Protein AF-A0A7V8A7F9-F1 (afdb_monomer)

Solvent-accessible surface area (backbone atoms only — not comparable to full-atom values): 6893 Å² total; per-residue (Å²): 137,88,83,83,81,84,87,84,77,81,84,77,82,88,82,77,76,93,73,85,68,74,82,53,67,67,46,74,44,83,50,98,86,20,49,34,42,33,38,51,47,70,53,99,83,66,23,41,22,38,33,19,34,31,32,28,65,53,69,55,65,19,58,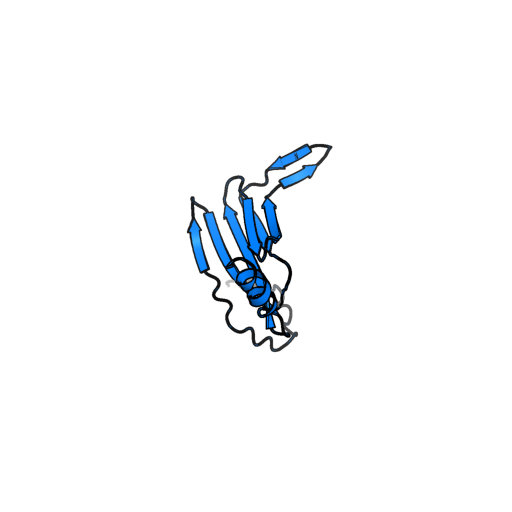13,77,51,95,91,42,73,28,74,23,54,33,59,49,82,55,94,96,40,81,42,78,38,51,64,45,69,13,68,10,57,39,70,76,39,54,69,67,64,58,52,61,62,60,65,73,74,75,122

Secondary structure (DSSP, 8-state):
---------------S----------EEEEETTEEEEEEEEE-TT--EEEEEEEEESS--EEEEEETTEEEEEESEEEETTEEEE--SEEEEEEPPPB-TTHHHHHHHTT--

Sequence (112 aa):
MKKFKIILGTMLLLSFGLVISSPAKAVEVNAGGGLWSYGLDYNLIWQQSQYSNYWHPNYHRSSALQDNTLVNSSGTYYYNGKYWKVHNSWSYAKTGYWYPWQWRSYHDYLTW

Radius of gyration: 20.56 Å; Cα contacts (8 Å, |Δi|>4): 187; chains: 1; bounding box: 76×49×38 Å

Nearest PDB structures (foldseek):
  8uzh-assembly1_B-2  TM=3.558E-01  e=7.161E+00  Saccharomyces cerevisiae S288C

pLDDT: mean 73.58, std 21.64, range [29.94, 94.75]

Structure (mmCIF, N/CA/C/O backbone):
data_AF-A0A7V8A7F9-F1
#
_entry.id   AF-A0A7V8A7F9-F1
#
loop_
_atom_site.group_PDB
_atom_site.id
_atom_site.type_symbol
_atom_site.label_atom_id
_atom_site.label_alt_id
_atom_site.label_comp_id
_atom_site.label_asym_id
_atom_site.label_entity_id
_atom_site.label_seq_id
_atom_site.pdbx_PDB_ins_code
_atom_site.Cartn_x
_atom_site.Cartn_y
_atom_site.Cartn_z
_atom_site.occupancy
_atom_site.B_iso_or_equiv
_atom_site.auth_seq_id
_atom_site.auth_comp_id
_atom_site.auth_asym_id
_atom_site.auth_atom_id
_atom_site.pdbx_PDB_model_num
ATOM 1 N N . MET A 1 1 ? 43.987 -32.979 0.444 1.00 39.88 1 MET A N 1
ATOM 2 C CA . MET A 1 1 ? 43.597 -32.187 1.636 1.00 39.88 1 MET A CA 1
ATOM 3 C C . MET A 1 1 ? 42.605 -31.110 1.201 1.00 39.88 1 MET A C 1
ATOM 5 O O . MET A 1 1 ? 42.990 -30.204 0.473 1.00 39.88 1 MET A O 1
ATOM 9 N N . LYS A 1 2 ? 41.316 -31.268 1.532 1.00 34.88 2 LYS A N 1
ATOM 10 C CA . LYS A 1 2 ? 40.221 -30.373 1.106 1.00 34.88 2 LYS A CA 1
ATOM 11 C C . LYS A 1 2 ? 40.168 -29.152 2.036 1.00 34.88 2 LYS A C 1
ATOM 13 O O . LYS A 1 2 ? 40.032 -29.327 3.241 1.00 34.88 2 LYS A O 1
ATOM 18 N N . LYS A 1 3 ? 40.294 -27.933 1.499 1.00 39.12 3 LYS A N 1
ATOM 19 C CA . LYS A 1 3 ? 40.182 -26.684 2.275 1.00 39.12 3 LYS A CA 1
ATOM 20 C C . LYS A 1 3 ? 38.729 -26.202 2.260 1.00 39.12 3 LYS A C 1
ATOM 22 O O . LYS A 1 3 ? 38.255 -25.706 1.243 1.00 39.12 3 LYS A O 1
ATOM 27 N N . PHE A 1 4 ? 38.044 -26.374 3.388 1.00 36.56 4 PHE A N 1
ATOM 28 C CA . PHE A 1 4 ? 36.758 -25.746 3.695 1.00 36.56 4 PHE A CA 1
ATOM 29 C C . PHE A 1 4 ? 36.947 -24.227 3.804 1.00 36.56 4 PHE A C 1
ATOM 31 O O . PHE A 1 4 ? 37.808 -23.767 4.552 1.00 36.56 4 PHE A O 1
ATOM 38 N N . LYS A 1 5 ? 36.150 -23.445 3.069 1.00 41.38 5 LYS A N 1
ATOM 39 C CA . LYS A 1 5 ? 36.017 -21.999 3.286 1.00 41.38 5 LYS A CA 1
ATOM 40 C C . LYS A 1 5 ? 34.678 -21.755 3.976 1.00 41.38 5 LYS A C 1
ATOM 42 O O . LYS A 1 5 ? 33.627 -21.962 3.381 1.00 41.38 5 LYS A O 1
ATOM 47 N N . ILE A 1 6 ? 34.752 -21.380 5.249 1.00 43.06 6 ILE A N 1
ATOM 48 C CA . ILE A 1 6 ? 33.623 -20.977 6.089 1.00 43.06 6 ILE A CA 1
ATOM 49 C C . ILE A 1 6 ? 33.176 -19.589 5.617 1.00 43.06 6 ILE A C 1
ATOM 51 O O . ILE A 1 6 ? 33.970 -18.650 5.618 1.00 43.06 6 ILE A O 1
ATOM 55 N N . ILE A 1 7 ? 31.924 -19.476 5.176 1.00 45.19 7 ILE A N 1
ATOM 56 C CA . ILE A 1 7 ? 31.277 -18.197 4.876 1.00 45.19 7 ILE A CA 1
ATOM 57 C C . ILE A 1 7 ? 30.866 -17.591 6.217 1.00 45.19 7 ILE A C 1
ATOM 59 O O . ILE A 1 7 ? 29.978 -18.103 6.894 1.00 45.19 7 ILE A O 1
ATOM 63 N N . LEU A 1 8 ? 31.561 -16.526 6.610 1.00 36.44 8 LEU A N 1
ATOM 64 C CA . LEU A 1 8 ? 31.272 -15.732 7.795 1.00 36.44 8 LEU A CA 1
ATOM 65 C C . LEU A 1 8 ? 30.531 -14.470 7.336 1.00 36.44 8 LEU A C 1
ATOM 67 O O . LEU A 1 8 ? 31.119 -13.606 6.692 1.00 36.44 8 LEU A O 1
ATOM 71 N N . GLY A 1 9 ? 29.238 -14.387 7.632 1.00 34.53 9 GLY A N 1
ATOM 72 C CA . GLY A 1 9 ? 28.394 -13.237 7.309 1.00 34.53 9 GLY A CA 1
ATOM 73 C C . GLY A 1 9 ? 27.387 -12.989 8.423 1.00 34.53 9 GLY A C 1
ATOM 74 O O . GLY A 1 9 ? 26.216 -13.301 8.270 1.00 34.53 9 GLY A O 1
ATOM 75 N N . THR A 1 10 ? 27.906 -12.527 9.564 1.00 42.59 10 THR A N 1
ATOM 76 C CA . THR A 1 10 ? 27.242 -11.770 10.646 1.00 42.59 10 THR A CA 1
ATOM 77 C C . THR A 1 10 ? 25.711 -11.846 10.734 1.00 42.59 10 THR A C 1
ATOM 79 O O . THR A 1 10 ? 24.997 -11.096 10.071 1.00 42.59 10 THR A O 1
ATOM 82 N N . MET A 1 11 ? 25.222 -12.675 11.663 1.00 37.00 11 MET A N 1
ATOM 83 C CA . MET A 1 11 ? 23.890 -12.542 12.257 1.00 37.00 11 MET A CA 1
ATOM 84 C C . MET A 1 11 ? 23.849 -11.255 13.092 1.00 37.00 11 MET A C 1
ATOM 86 O O . MET A 1 11 ? 24.544 -11.156 14.103 1.00 37.00 11 MET A O 1
ATOM 90 N N . LEU A 1 12 ? 23.060 -10.265 12.673 1.00 35.97 12 LEU A N 1
ATOM 91 C CA . LEU A 1 12 ? 22.775 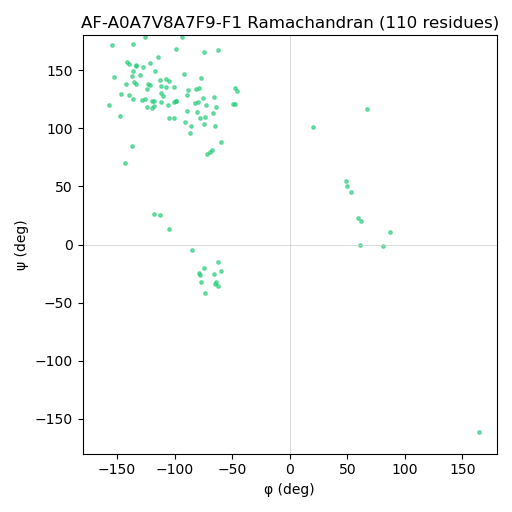-9.094 13.499 1.00 35.97 12 LEU A CA 1
ATOM 92 C C . LEU A 1 12 ? 21.690 -9.468 14.520 1.00 35.97 12 LEU A C 1
ATOM 94 O O . LEU A 1 12 ? 20.613 -9.938 14.154 1.00 35.97 12 LEU A O 1
ATOM 98 N N . LEU A 1 13 ? 22.026 -9.287 15.797 1.00 35.50 13 LEU A N 1
ATOM 99 C CA . LEU A 1 13 ? 21.200 -9.539 16.976 1.00 35.50 13 LEU A CA 1
ATOM 100 C C . LEU A 1 13 ? 19.803 -8.901 16.856 1.00 35.50 13 LEU A C 1
ATOM 102 O O . LEU A 1 13 ? 19.664 -7.683 16.760 1.00 35.50 13 LEU A O 1
ATOM 106 N N . LEU A 1 14 ? 18.774 -9.745 16.940 1.00 42.50 14 LEU A N 1
ATOM 107 C CA . LEU A 1 14 ? 17.392 -9.365 17.219 1.00 42.50 14 LEU A CA 1
ATOM 108 C C . LEU A 1 14 ? 17.267 -9.007 18.703 1.00 42.50 14 LEU A C 1
ATOM 110 O O . LEU A 1 14 ? 17.203 -9.887 19.558 1.00 42.50 14 LEU A O 1
ATOM 114 N N . SER A 1 15 ? 17.200 -7.718 19.014 1.00 42.44 15 SER A N 1
ATOM 115 C CA . SER A 1 15 ? 16.756 -7.251 20.325 1.00 42.44 15 SER A CA 1
ATOM 116 C C . SER A 1 15 ? 15.813 -6.072 20.157 1.00 42.44 15 SER A C 1
ATOM 118 O O . SER A 1 15 ? 16.251 -4.936 20.239 1.00 42.44 15 SER A O 1
ATOM 120 N N . PHE A 1 16 ? 14.527 -6.332 19.931 1.00 35.22 16 PHE A N 1
ATOM 121 C CA . PHE A 1 16 ? 13.461 -5.394 20.278 1.00 35.22 16 PHE A CA 1
ATOM 122 C C . PHE A 1 16 ? 12.148 -6.153 20.443 1.00 35.22 16 PHE A C 1
ATOM 124 O O . PHE A 1 16 ? 11.674 -6.768 19.498 1.00 35.22 16 PHE A O 1
ATOM 131 N N . GLY A 1 17 ? 11.583 -6.052 21.648 1.00 29.94 17 GLY A N 1
ATOM 132 C CA . GLY A 1 17 ? 10.146 -6.084 21.898 1.00 29.94 17 GLY A CA 1
ATOM 133 C C . GLY A 1 17 ? 9.433 -7.402 21.622 1.00 29.94 17 GLY A C 1
ATOM 134 O O . GLY A 1 17 ? 9.260 -7.824 20.486 1.00 29.94 17 GLY A O 1
ATOM 135 N N . LEU A 1 18 ? 8.890 -7.988 22.683 1.00 39.50 18 LEU A N 1
ATOM 136 C CA . LEU A 1 18 ? 7.781 -8.924 22.586 1.00 39.50 18 LEU A CA 1
ATOM 137 C C . LEU A 1 18 ? 6.588 -8.190 21.935 1.00 39.50 18 LEU A C 1
ATOM 139 O O . LEU A 1 18 ? 5.779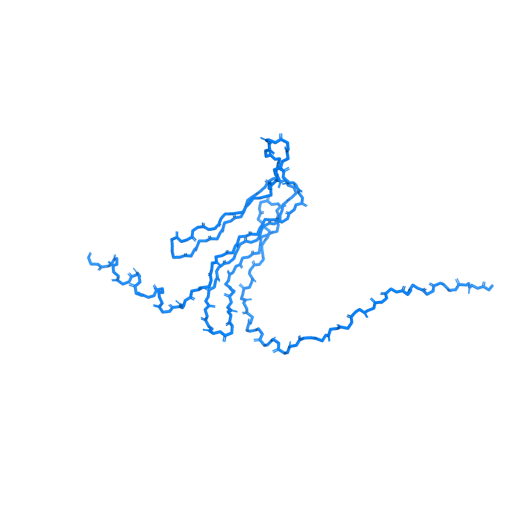 -7.571 22.621 1.00 39.50 18 LEU A O 1
ATOM 143 N N . VAL A 1 19 ? 6.502 -8.190 20.604 1.00 40.78 19 VAL A N 1
ATOM 144 C CA . VAL A 1 19 ? 5.295 -7.765 19.893 1.00 40.78 19 VAL A CA 1
ATOM 145 C C . VAL A 1 19 ? 4.414 -8.996 19.808 1.00 40.78 19 VAL A C 1
ATOM 147 O O . VAL A 1 19 ? 4.585 -9.846 18.938 1.00 40.78 19 VAL A O 1
ATOM 150 N N . ILE A 1 20 ? 3.479 -9.108 20.749 1.00 40.59 20 ILE A N 1
ATOM 151 C CA . ILE A 1 20 ? 2.327 -9.993 20.597 1.00 40.59 20 ILE A CA 1
ATOM 152 C C . ILE A 1 20 ? 1.440 -9.328 19.537 1.00 40.59 20 ILE A C 1
ATOM 154 O O . ILE A 1 20 ? 0.486 -8.624 19.860 1.00 40.59 20 ILE A O 1
ATOM 158 N N . SER A 1 21 ? 1.804 -9.453 18.259 1.00 38.81 21 SER A N 1
ATOM 159 C CA . SER A 1 21 ? 0.890 -9.097 17.184 1.00 38.81 21 SER A CA 1
ATOM 160 C C . SER A 1 21 ? -0.162 -10.196 17.129 1.00 38.81 21 SER A C 1
ATOM 162 O O . SER A 1 21 ? 0.106 -11.341 16.765 1.00 38.81 21 SER A O 1
ATOM 164 N N . SER A 1 22 ? -1.385 -9.854 17.526 1.00 44.50 22 SER A N 1
ATOM 165 C CA . SER A 1 22 ? -2.567 -10.601 17.102 1.00 44.50 22 SER A CA 1
ATOM 166 C C . SER A 1 22 ? -2.445 -10.831 15.591 1.00 44.50 22 SER A C 1
ATOM 168 O O . SER A 1 22 ? -2.122 -9.868 14.888 1.00 44.50 22 SER A O 1
ATOM 170 N N . PRO A 1 23 ? -2.649 -12.051 15.061 1.00 45.41 23 PRO A N 1
ATOM 171 C CA . PRO A 1 23 ? -2.484 -12.277 13.637 1.00 45.41 23 PRO A CA 1
ATOM 172 C C . PRO A 1 23 ? -3.542 -11.461 12.895 1.00 45.41 23 PRO A C 1
ATOM 174 O O . PRO A 1 23 ? -4.715 -11.833 12.824 1.00 45.41 23 PRO A O 1
ATOM 177 N N . ALA A 1 24 ? -3.119 -10.330 12.336 1.00 53.84 24 ALA A N 1
ATOM 178 C CA . ALA A 1 24 ? -3.761 -9.747 11.179 1.00 53.84 24 ALA A CA 1
ATOM 179 C C . ALA A 1 24 ? -3.953 -10.886 10.172 1.00 53.84 24 ALA A C 1
ATOM 181 O O . ALA A 1 24 ? -2.983 -11.546 9.793 1.00 53.84 24 ALA A O 1
ATOM 182 N N .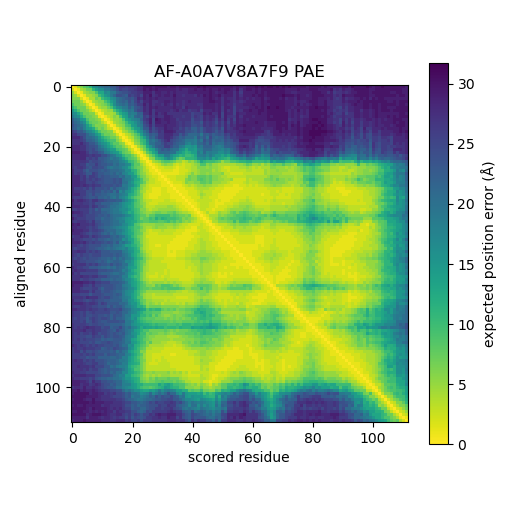 LYS A 1 25 ? -5.197 -11.161 9.768 1.00 59.72 25 LYS A N 1
ATOM 183 C CA . LYS A 1 25 ? -5.466 -12.078 8.657 1.00 59.72 25 LYS A CA 1
ATOM 184 C C . LYS A 1 25 ? -4.999 -11.395 7.373 1.00 59.72 25 LYS A C 1
ATOM 186 O O . LYS A 1 25 ? -5.801 -10.792 6.667 1.00 59.72 25 LYS A O 1
ATOM 191 N N . ALA A 1 26 ? -3.694 -11.427 7.130 1.00 69.75 26 ALA A N 1
ATOM 192 C CA . ALA A 1 26 ? -3.123 -11.142 5.831 1.00 69.75 26 ALA A CA 1
ATOM 193 C C . ALA A 1 26 ? -3.632 -12.221 4.876 1.00 69.75 26 ALA A C 1
ATOM 195 O O . ALA A 1 26 ? -3.422 -13.412 5.114 1.00 69.75 26 ALA A O 1
ATOM 196 N N . VAL A 1 27 ? -4.364 -11.809 3.847 1.00 84.50 27 VAL A N 1
ATOM 197 C CA . VAL A 1 27 ? -4.752 -12.700 2.761 1.00 84.50 27 VAL A CA 1
ATOM 198 C C . VAL A 1 27 ? -3.778 -12.464 1.625 1.00 84.50 27 VAL A C 1
ATOM 200 O O . VAL A 1 27 ? -3.627 -11.336 1.159 1.00 84.50 27 VAL A O 1
ATOM 203 N N . GLU A 1 28 ? -3.123 -13.535 1.193 1.00 88.00 28 GLU A N 1
ATOM 204 C CA . GLU A 1 28 ? -2.241 -13.520 0.034 1.00 88.00 28 GLU A CA 1
ATOM 205 C C . GLU A 1 28 ? -2.872 -14.318 -1.099 1.00 88.00 28 GLU A C 1
ATOM 207 O O . GLU A 1 28 ? -3.277 -15.468 -0.920 1.00 88.00 28 GLU A O 1
ATOM 212 N N . VAL A 1 29 ? -2.966 -13.702 -2.273 1.00 88.44 29 VAL A N 1
ATOM 213 C CA . VAL A 1 29 ? -3.516 -14.331 -3.473 1.00 88.44 29 VAL A CA 1
ATOM 214 C C . VAL A 1 29 ? -2.657 -14.021 -4.687 1.00 88.44 29 VAL A C 1
ATOM 216 O O . VAL A 1 29 ? -2.065 -12.947 -4.804 1.00 88.44 29 VAL A O 1
ATOM 219 N N . ASN A 1 30 ? -2.627 -14.961 -5.630 1.00 90.19 30 ASN A N 1
ATOM 220 C CA . ASN A 1 30 ? -2.132 -14.675 -6.966 1.00 90.19 30 ASN A CA 1
ATOM 221 C C . ASN A 1 30 ? -3.254 -13.990 -7.753 1.00 90.19 30 ASN A C 1
ATOM 223 O O . ASN A 1 30 ? -4.299 -14.591 -8.003 1.00 90.19 30 ASN A O 1
ATOM 227 N N . ALA A 1 31 ? -3.049 -12.726 -8.103 1.00 83.75 31 ALA A N 1
ATOM 228 C CA . ALA A 1 31 ? -4.010 -11.924 -8.843 1.00 83.75 31 ALA A CA 1
ATOM 229 C C . ALA A 1 31 ? -3.320 -11.361 -10.081 1.00 83.75 31 ALA A C 1
ATOM 231 O O . ALA A 1 31 ? -2.273 -10.736 -9.968 1.00 83.75 31 ALA A O 1
ATOM 232 N N . GLY A 1 32 ? -3.885 -11.604 -11.267 1.00 85.56 32 GLY A N 1
ATOM 233 C CA . GLY A 1 32 ? -3.423 -10.979 -12.510 1.00 85.56 32 GLY A CA 1
ATOM 234 C C . GLY A 1 32 ? -1.963 -11.252 -12.898 1.00 85.56 32 GLY A C 1
ATOM 235 O O . GLY A 1 32 ? -1.401 -10.460 -13.644 1.00 85.56 32 GLY A O 1
ATOM 236 N N . GLY A 1 33 ? -1.346 -12.336 -12.411 1.00 88.12 33 GLY A N 1
ATOM 237 C CA . GLY A 1 33 ? 0.071 -12.646 -12.657 1.00 88.12 33 GLY A CA 1
ATOM 238 C C . GLY A 1 33 ? 1.045 -12.013 -11.655 1.00 88.12 33 GLY A C 1
ATOM 239 O O . GLY A 1 33 ? 2.256 -12.049 -11.874 1.00 88.12 33 GLY A O 1
ATOM 240 N N . GLY A 1 34 ? 0.532 -11.441 -10.565 1.00 91.00 34 GLY A N 1
ATOM 241 C CA . GLY A 1 34 ? 1.296 -10.886 -9.453 1.00 91.00 34 GLY A CA 1
ATOM 242 C C . GLY A 1 34 ? 0.885 -11.477 -8.108 1.00 91.00 34 GLY A C 1
ATOM 243 O O . GLY A 1 34 ? -0.028 -12.297 -8.019 1.00 91.00 34 GLY A O 1
ATOM 244 N N . LEU A 1 35 ? 1.557 -11.036 -7.047 1.00 94.06 35 LEU A N 1
ATOM 245 C CA . LEU A 1 35 ? 1.251 -11.425 -5.672 1.00 94.06 35 LEU A CA 1
ATOM 246 C C . LEU A 1 35 ? 0.563 -10.259 -4.965 1.00 94.06 35 LEU A C 1
ATOM 248 O O . LEU A 1 35 ? 1.136 -9.176 -4.851 1.00 94.06 35 LEU A O 1
ATOM 252 N N . TRP A 1 36 ? -0.662 -10.473 -4.495 1.00 92.81 36 TRP A N 1
ATOM 253 C CA . TRP A 1 36 ? -1.448 -9.476 -3.776 1.00 92.81 36 TRP A CA 1
ATOM 254 C C . TRP A 1 36 ? -1.614 -9.889 -2.317 1.00 92.81 36 TRP A C 1
ATOM 256 O O . TRP A 1 36 ? -2.129 -10.966 -2.040 1.00 92.81 36 TRP A O 1
ATOM 266 N N . SER A 1 37 ? -1.178 -9.025 -1.403 1.00 92.88 37 SER A N 1
ATOM 267 C CA . SER A 1 37 ? -1.297 -9.174 0.045 1.00 92.88 37 SER A CA 1
ATOM 268 C C . SER A 1 37 ? -2.152 -8.033 0.589 1.00 92.88 37 SER A C 1
ATOM 270 O O . SER A 1 37 ? -1.816 -6.860 0.411 1.00 92.88 37 SER A O 1
ATOM 272 N N . TYR A 1 38 ? -3.278 -8.351 1.218 1.00 89.94 38 TYR A N 1
ATOM 273 C CA . TYR A 1 38 ? -4.209 -7.350 1.734 1.00 89.94 38 TYR A CA 1
ATOM 274 C C . TYR A 1 38 ? -4.798 -7.768 3.075 1.00 89.94 38 TYR A C 1
ATOM 276 O O . TYR A 1 38 ? -4.863 -8.952 3.415 1.00 89.94 38 TYR A O 1
ATOM 284 N N . GLY A 1 39 ? -5.255 -6.784 3.844 1.00 90.06 39 GLY A N 1
ATOM 285 C CA . GLY A 1 39 ? -5.896 -7.059 5.117 1.00 90.06 39 GLY A CA 1
ATOM 286 C C . GLY A 1 39 ? -6.019 -5.847 6.023 1.00 90.06 39 GLY A C 1
ATOM 287 O O . GLY A 1 39 ? -5.942 -4.692 5.599 1.00 90.06 39 GLY A O 1
ATOM 288 N N . LEU A 1 40 ? -6.234 -6.157 7.297 1.00 87.88 40 LEU A N 1
ATOM 289 C CA . LEU A 1 40 ? -6.320 -5.191 8.382 1.00 87.88 40 LEU A CA 1
ATOM 290 C C . LEU A 1 40 ? -5.041 -5.240 9.202 1.00 87.88 40 LEU A C 1
ATOM 292 O O . LEU A 1 40 ? -4.530 -6.324 9.467 1.00 87.88 40 LEU A O 1
ATOM 296 N N . ASP A 1 41 ? -4.564 -4.082 9.632 1.00 85.81 41 ASP A N 1
ATOM 297 C CA . ASP A 1 41 ? -3.457 -3.966 10.574 1.00 85.81 41 ASP A CA 1
ATOM 298 C C . ASP A 1 41 ? -3.910 -3.165 11.798 1.00 85.81 41 ASP A C 1
ATOM 300 O O . ASP A 1 41 ? -4.632 -2.172 11.665 1.00 85.81 41 ASP A O 1
ATOM 304 N N . TYR A 1 42 ? -3.507 -3.615 12.984 1.00 82.88 42 TYR A N 1
ATOM 305 C CA . TYR A 1 42 ? -3.941 -3.075 14.268 1.00 82.88 42 TYR A CA 1
ATOM 306 C C . TYR A 1 42 ? -2.738 -2.586 15.068 1.00 82.88 42 TYR A C 1
ATOM 308 O O . TYR A 1 42 ? -1.723 -3.274 15.152 1.00 82.88 42 TYR A O 1
ATOM 316 N N . ASN A 1 43 ? -2.854 -1.418 15.699 1.00 81.50 43 ASN A N 1
ATOM 317 C CA . ASN A 1 43 ? -1.815 -0.931 16.607 1.00 81.50 43 ASN A CA 1
ATOM 318 C C . ASN A 1 43 ? -2.088 -1.305 18.080 1.00 81.50 43 ASN A C 1
ATOM 320 O O . ASN A 1 43 ? -3.112 -1.899 18.418 1.00 81.50 43 ASN A O 1
ATOM 324 N N . LEU A 1 44 ? -1.165 -0.914 18.969 1.00 74.62 44 LEU A N 1
ATOM 325 C CA . LEU A 1 44 ? -1.191 -1.215 20.411 1.00 74.62 44 LEU A CA 1
ATOM 326 C C . LEU A 1 44 ? -2.399 -0.636 21.172 1.00 74.62 44 LEU A C 1
ATOM 328 O O . LEU A 1 44 ? -2.657 -1.052 22.297 1.00 74.62 44 LEU A O 1
ATOM 332 N N . ILE A 1 45 ? -3.130 0.314 20.581 1.00 79.56 45 ILE A N 1
ATOM 333 C CA . ILE A 1 45 ? -4.320 0.946 21.173 1.00 79.56 45 ILE A CA 1
ATOM 334 C C . ILE A 1 45 ? -5.605 0.575 20.418 1.00 79.56 45 ILE A C 1
ATOM 336 O O . ILE A 1 45 ? -6.588 1.312 20.461 1.00 79.56 45 ILE A O 1
ATOM 340 N N . TRP A 1 46 ? -5.603 -0.578 19.737 1.00 77.81 46 TRP A N 1
ATOM 341 C CA . TRP A 1 46 ? -6.754 -1.149 19.024 1.00 77.81 46 TRP A CA 1
ATOM 342 C C . TRP A 1 46 ? -7.292 -0.291 17.878 1.00 77.81 46 TRP A C 1
ATOM 344 O O . TRP A 1 46 ? -8.430 -0.476 17.445 1.00 77.81 46 TRP A O 1
ATOM 354 N N . GLN A 1 47 ? -6.488 0.630 17.351 1.00 81.25 47 GLN A N 1
ATOM 355 C CA . GLN A 1 47 ? -6.841 1.306 16.112 1.00 81.25 47 GLN A CA 1
ATOM 356 C C . GLN A 1 47 ? -6.577 0.383 14.927 1.00 81.25 47 GLN A C 1
ATOM 358 O O . GLN A 1 47 ? -5.588 -0.346 14.903 1.00 81.25 47 GLN A O 1
ATOM 363 N N . GLN A 1 48 ? -7.447 0.459 13.930 1.00 86.00 48 GLN A N 1
ATOM 364 C CA . GLN A 1 48 ? -7.439 -0.337 12.716 1.00 86.00 48 GLN A CA 1
ATOM 365 C C . GLN A 1 48 ? -7.002 0.516 11.523 1.00 86.00 48 GLN A C 1
ATOM 367 O O . GLN A 1 48 ? -7.501 1.622 11.317 1.00 86.00 48 GLN A O 1
ATOM 372 N N . SER A 1 49 ? -6.125 -0.044 10.702 1.00 86.88 49 SER A N 1
ATOM 373 C CA . SER A 1 49 ? -5.781 0.433 9.362 1.00 86.88 49 SER A CA 1
ATOM 374 C C . SER A 1 49 ? -6.061 -0.670 8.338 1.00 86.88 49 SER A C 1
ATOM 376 O O . SER A 1 49 ? -6.097 -1.853 8.682 1.00 86.88 49 SER A O 1
ATOM 378 N N . GLN A 1 50 ? -6.271 -0.297 7.082 1.00 90.19 50 GLN A N 1
ATOM 379 C CA . GLN A 1 50 ? -6.372 -1.218 5.955 1.00 90.19 50 GLN A CA 1
ATOM 380 C C . GLN A 1 50 ? -5.124 -1.112 5.093 1.00 90.19 50 GLN A C 1
ATOM 382 O O . GLN A 1 50 ? -4.611 -0.014 4.873 1.00 90.19 50 GLN A O 1
ATOM 387 N N . TYR A 1 51 ? -4.660 -2.238 4.562 1.00 92.06 51 TYR A N 1
ATOM 388 C CA . TYR A 1 51 ? -3.565 -2.248 3.606 1.00 92.06 51 TYR A CA 1
ATOM 389 C C . TYR A 1 51 ? -3.857 -3.133 2.398 1.00 92.06 51 TYR A C 1
ATOM 391 O O . TYR A 1 51 ? -4.627 -4.093 2.455 1.00 92.06 51 TYR A O 1
ATOM 399 N N . SER A 1 52 ? -3.203 -2.785 1.298 1.00 93.62 52 SER A N 1
ATOM 400 C CA . SER A 1 52 ? -3.236 -3.487 0.028 1.00 93.62 52 SER A CA 1
ATOM 401 C C . SER A 1 52 ? -1.876 -3.319 -0.641 1.00 93.62 52 SER A C 1
ATOM 403 O O . SER A 1 52 ? -1.482 -2.224 -1.053 1.00 93.62 52 SER A O 1
ATOM 405 N N . ASN A 1 53 ? -1.137 -4.418 -0.707 1.00 93.56 53 ASN A N 1
ATOM 406 C CA . ASN A 1 53 ? 0.215 -4.485 -1.231 1.00 93.56 53 ASN A CA 1
ATOM 407 C C . ASN A 1 53 ? 0.218 -5.409 -2.436 1.00 93.56 53 ASN A C 1
ATOM 409 O O . ASN A 1 53 ? -0.180 -6.564 -2.323 1.00 93.56 53 ASN A O 1
ATOM 413 N N . TYR A 1 54 ? 0.668 -4.925 -3.585 1.00 93.00 54 TYR A N 1
ATOM 414 C CA . TYR A 1 54 ? 0.664 -5.717 -4.808 1.00 93.00 54 TYR A CA 1
ATOM 415 C C . TYR A 1 54 ? 2.039 -5.702 -5.449 1.00 93.00 54 TYR A C 1
ATOM 417 O O . TYR A 1 54 ? 2.579 -4.627 -5.708 1.00 93.00 54 TYR A O 1
ATOM 425 N N . TRP A 1 55 ? 2.594 -6.887 -5.686 1.00 92.94 55 TRP A N 1
ATOM 426 C CA . TRP A 1 55 ? 3.790 -7.094 -6.485 1.00 92.94 55 TRP A CA 1
ATOM 427 C C . TRP A 1 55 ? 3.409 -7.569 -7.868 1.00 92.94 55 TRP A C 1
ATOM 429 O O . TRP A 1 55 ? 2.605 -8.492 -8.008 1.00 92.94 55 TRP A O 1
ATOM 439 N N . HIS A 1 56 ? 4.034 -6.995 -8.888 1.00 91.25 56 HIS A N 1
ATOM 440 C CA . HIS A 1 56 ? 3.809 -7.442 -10.252 1.00 91.25 56 HIS A CA 1
ATOM 441 C C . HIS A 1 56 ? 5.029 -7.171 -11.147 1.00 91.25 56 HIS A C 1
ATOM 443 O O . HIS A 1 56 ? 5.682 -6.128 -11.005 1.00 91.25 56 HIS A O 1
ATOM 449 N N . PRO A 1 57 ? 5.334 -8.069 -12.107 1.00 91.38 57 PRO A N 1
ATOM 450 C CA . PRO A 1 57 ? 6.450 -7.891 -13.035 1.00 91.38 57 PRO A CA 1
ATOM 451 C C . PRO A 1 57 ? 6.278 -6.673 -13.951 1.00 91.38 57 PRO A C 1
ATOM 453 O O . PRO A 1 57 ? 7.261 -6.019 -14.281 1.00 91.38 57 PRO A O 1
ATOM 456 N N . ASN A 1 58 ? 5.047 -6.313 -14.320 1.00 91.75 58 ASN A N 1
ATOM 457 C CA . ASN A 1 58 ? 4.758 -5.092 -15.085 1.00 91.75 58 ASN A CA 1
ATOM 458 C C . ASN A 1 58 ? 4.282 -3.954 -14.180 1.00 91.75 58 ASN A C 1
ATOM 460 O O . ASN A 1 58 ? 3.916 -4.186 -13.027 1.00 91.75 58 ASN A O 1
ATOM 464 N N . TYR A 1 59 ? 4.216 -2.737 -14.727 1.00 92.19 59 TYR A N 1
ATOM 465 C CA . TYR A 1 59 ? 3.594 -1.602 -14.050 1.00 92.19 59 TYR A CA 1
ATOM 466 C C . TYR A 1 59 ? 2.229 -1.960 -13.459 1.00 92.19 59 TYR A C 1
ATOM 468 O O . TYR A 1 59 ? 1.388 -2.574 -14.116 1.00 92.19 59 TYR A O 1
ATOM 476 N N . HIS A 1 60 ? 2.020 -1.538 -12.223 1.00 91.75 60 HIS A N 1
ATOM 477 C CA . HIS A 1 60 ? 0.853 -1.876 -11.433 1.00 91.75 60 HIS A CA 1
ATOM 478 C C . HIS A 1 60 ? 0.604 -0.791 -10.382 1.00 91.75 60 HIS A C 1
ATOM 480 O O . HIS A 1 60 ? 1.394 0.147 -10.204 1.00 91.75 60 HIS A O 1
ATOM 486 N N . ARG A 1 61 ? -0.540 -0.905 -9.712 1.00 92.88 61 ARG A N 1
ATOM 487 C CA . ARG A 1 61 ? -0.983 0.004 -8.659 1.00 92.88 61 ARG A CA 1
ATOM 488 C C . ARG A 1 61 ? -1.628 -0.802 -7.544 1.00 92.88 61 ARG A C 1
ATOM 490 O O . ARG A 1 61 ? -2.169 -1.874 -7.808 1.00 92.88 61 ARG A O 1
ATOM 497 N N . SER A 1 62 ? -1.620 -0.247 -6.344 1.00 93.38 62 SER A N 1
ATOM 498 C CA . SER A 1 62 ? -2.412 -0.731 -5.224 1.00 93.38 62 SER A CA 1
ATOM 499 C C . SER A 1 62 ? -3.230 0.405 -4.626 1.00 93.38 62 SER A C 1
ATOM 501 O O . SER A 1 62 ? -2.877 1.585 -4.726 1.00 93.38 62 SER A O 1
ATOM 503 N N . SER A 1 63 ? -4.352 0.036 -4.023 1.00 94.75 63 SER A N 1
ATOM 504 C CA . SER A 1 63 ? -5.256 0.965 -3.360 1.00 94.75 63 SER A CA 1
ATOM 505 C C . SER A 1 63 ? -5.817 0.339 -2.095 1.00 94.75 63 SER A C 1
ATOM 507 O O . SER A 1 63 ? -6.206 -0.831 -2.109 1.00 94.75 63 SER A O 1
ATOM 509 N N . ALA A 1 64 ? -5.899 1.128 -1.031 1.00 92.69 64 ALA A N 1
ATOM 510 C CA . ALA A 1 64 ? -6.586 0.785 0.206 1.00 92.69 64 ALA A CA 1
ATOM 511 C C . ALA A 1 64 ? -7.626 1.872 0.499 1.00 92.69 64 ALA A C 1
ATOM 513 O O . ALA A 1 64 ? -7.318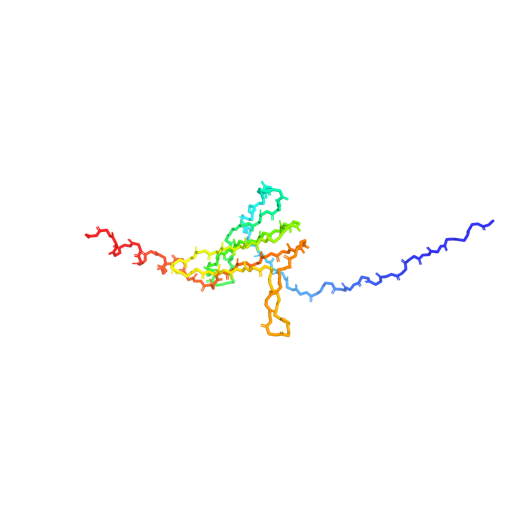 3.059 0.387 1.00 92.69 64 ALA A O 1
ATOM 514 N N . LEU A 1 65 ? -8.849 1.474 0.847 1.00 88.50 65 LEU A N 1
ATOM 515 C CA . LEU A 1 65 ? -9.952 2.391 1.125 1.00 88.50 65 LEU A CA 1
ATOM 516 C C . LEU A 1 65 ? -10.507 2.114 2.516 1.00 88.50 65 LEU A C 1
ATOM 518 O O . LEU A 1 65 ? -11.061 1.049 2.756 1.00 88.50 65 LEU A O 1
ATOM 522 N N . GLN A 1 66 ? -10.432 3.096 3.405 1.00 86.31 66 GLN A N 1
ATOM 523 C CA . GLN A 1 66 ? -11.050 3.014 4.725 1.00 86.31 66 GLN A CA 1
ATOM 524 C C . GLN A 1 66 ? -11.746 4.333 5.040 1.00 86.31 66 GLN A C 1
ATOM 526 O O . GLN A 1 66 ? -11.099 5.372 4.983 1.00 86.31 66 GLN A O 1
ATOM 531 N N . ASP A 1 67 ? -13.038 4.287 5.375 1.00 76.06 67 ASP A N 1
ATOM 532 C CA . ASP A 1 67 ? -13.827 5.456 5.804 1.00 76.06 67 ASP A CA 1
ATOM 533 C C . ASP A 1 67 ? -13.672 6.670 4.864 1.00 76.06 67 ASP A C 1
ATOM 535 O O . ASP A 1 67 ? -13.204 7.740 5.242 1.00 76.06 67 ASP A O 1
ATOM 539 N N . ASN A 1 68 ? -13.939 6.449 3.569 1.00 78.12 68 ASN A N 1
ATOM 540 C CA . ASN A 1 68 ? -13.747 7.411 2.469 1.00 78.12 68 ASN A CA 1
ATOM 541 C C . ASN A 1 68 ? -12.305 7.894 2.227 1.00 78.12 68 ASN A C 1
ATOM 543 O O . ASN A 1 68 ? -12.053 8.638 1.278 1.00 78.12 68 ASN A O 1
ATOM 547 N N . THR A 1 69 ? -11.335 7.434 3.014 1.00 82.38 69 THR A N 1
ATOM 548 C CA . THR A 1 69 ? -9.920 7.714 2.784 1.00 82.38 69 THR A CA 1
ATOM 549 C C . THR A 1 69 ? -9.359 6.694 1.803 1.00 82.38 69 THR A C 1
ATOM 551 O O . THR A 1 69 ? -9.077 5.551 2.167 1.00 82.38 69 THR A O 1
ATOM 554 N N . LEU A 1 70 ? -9.194 7.111 0.547 1.00 90.12 70 LEU A N 1
ATOM 555 C CA . LEU A 1 70 ? -8.525 6.327 -0.487 1.00 90.12 70 LEU A CA 1
ATOM 556 C C . LEU A 1 70 ? -7.023 6.623 -0.481 1.00 90.12 70 LEU A C 1
ATOM 558 O O . LEU A 1 70 ? -6.595 7.726 -0.821 1.00 90.12 70 LEU A O 1
ATOM 562 N N . VAL A 1 71 ? -6.217 5.618 -0.155 1.00 92.62 71 VAL A N 1
ATOM 563 C CA . VAL A 1 71 ? -4.766 5.662 -0.335 1.00 92.62 71 VAL A CA 1
ATOM 564 C C . VAL A 1 71 ? -4.412 4.895 -1.593 1.00 92.62 71 VAL A C 1
ATOM 566 O O . VAL A 1 71 ? -4.707 3.708 -1.702 1.00 92.62 71 VAL A O 1
ATOM 569 N N . ASN A 1 72 ? -3.748 5.573 -2.526 1.00 92.69 72 ASN A N 1
ATOM 570 C CA . ASN A 1 72 ? -3.263 4.983 -3.766 1.00 92.69 72 ASN A CA 1
ATOM 571 C C . ASN A 1 72 ? -1.742 4.953 -3.772 1.00 92.69 72 ASN A C 1
ATOM 573 O O . ASN A 1 72 ? -1.083 5.911 -3.370 1.00 92.69 72 ASN A O 1
ATOM 577 N N . SER A 1 73 ? -1.197 3.870 -4.306 1.00 91.12 73 SER A N 1
ATOM 578 C CA . SER A 1 73 ? 0.227 3.709 -4.523 1.00 91.12 73 SER A CA 1
ATOM 579 C C . SER A 1 73 ? 0.467 3.145 -5.906 1.00 91.12 73 SER A C 1
ATOM 581 O O . SER A 1 73 ? -0.258 2.278 -6.397 1.00 91.12 73 SER A O 1
ATOM 583 N N . SER A 1 74 ? 1.494 3.651 -6.565 1.00 87.31 74 SER A N 1
ATOM 584 C CA . SER A 1 74 ? 1.942 3.111 -7.836 1.00 87.31 74 SER A CA 1
ATOM 585 C C . SER A 1 74 ? 3.448 3.043 -7.842 1.00 87.31 74 SER A C 1
ATOM 587 O O . SER A 1 74 ? 4.106 3.941 -7.317 1.00 87.31 74 SER A O 1
ATOM 589 N N . GLY A 1 75 ? 3.990 2.018 -8.495 1.00 78.06 75 GLY A N 1
ATOM 590 C CA . GLY A 1 75 ? 5.407 1.981 -8.818 1.00 78.06 75 GLY A CA 1
ATOM 591 C C . GLY A 1 75 ? 5.721 3.070 -9.840 1.00 78.06 75 GLY 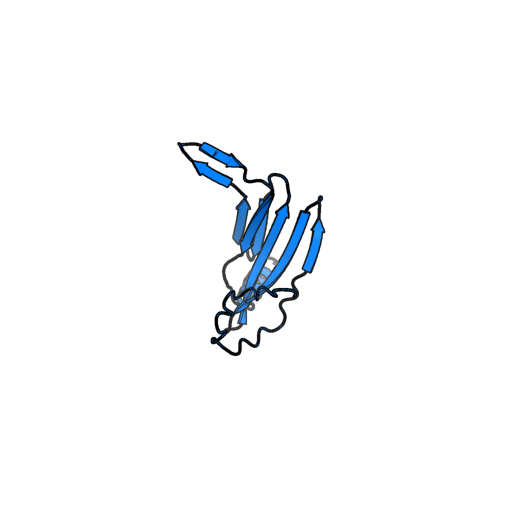A C 1
ATOM 592 O O . GLY A 1 75 ? 5.744 2.800 -11.034 1.00 78.06 75 GLY A O 1
ATOM 593 N N . THR A 1 76 ? 5.905 4.314 -9.407 1.00 85.62 76 THR A N 1
ATOM 594 C CA . THR A 1 76 ? 6.397 5.411 -10.245 1.00 85.62 76 THR A CA 1
ATOM 595 C C . THR A 1 76 ? 7.480 6.176 -9.514 1.00 85.62 76 THR A C 1
ATOM 597 O O . THR A 1 76 ? 7.304 6.488 -8.340 1.00 85.62 76 THR A O 1
ATOM 600 N N . TYR A 1 77 ? 8.551 6.543 -10.209 1.00 84.25 77 TYR A N 1
ATOM 601 C CA . TYR A 1 77 ? 9.541 7.486 -9.689 1.00 84.25 77 TYR A CA 1
ATOM 602 C C . TYR A 1 77 ? 9.586 8.740 -10.560 1.00 84.25 77 TYR A C 1
ATOM 604 O O . TYR A 1 77 ? 9.318 8.686 -11.762 1.00 84.25 77 TYR A O 1
ATOM 612 N N . TYR A 1 78 ? 9.901 9.877 -9.944 1.00 85.69 78 TYR A N 1
ATOM 613 C CA . TYR A 1 78 ? 10.041 11.153 -10.636 1.00 85.69 78 TYR A CA 1
ATOM 614 C C . TYR A 1 78 ? 11.518 11.434 -10.900 1.00 85.69 78 TYR A C 1
ATOM 616 O O . TYR A 1 78 ? 12.327 11.454 -9.974 1.00 85.69 78 TYR A O 1
ATOM 624 N N . TYR A 1 79 ? 11.874 11.639 -12.164 1.00 88.38 79 TYR A N 1
ATOM 625 C CA . TYR A 1 79 ? 13.236 11.962 -12.569 1.00 88.38 79 TYR A CA 1
ATOM 626 C C . TYR A 1 79 ? 13.220 12.896 -13.774 1.00 88.38 79 TYR A C 1
ATOM 628 O O . TYR A 1 79 ? 12.546 12.629 -14.771 1.00 88.38 79 TYR A O 1
ATOM 636 N N . ASN A 1 80 ? 13.981 13.989 -13.671 1.00 91.75 80 ASN A N 1
ATOM 637 C CA . ASN A 1 80 ? 14.156 14.988 -14.724 1.00 91.75 80 ASN A CA 1
ATOM 638 C C . ASN A 1 80 ? 12.828 15.496 -15.331 1.00 91.75 80 ASN A C 1
ATOM 640 O O . ASN A 1 80 ? 12.623 15.455 -16.544 1.00 91.75 80 ASN A O 1
ATOM 644 N N . GLY A 1 81 ? 11.880 15.904 -14.481 1.00 93.25 81 GLY A N 1
ATOM 645 C CA . GLY A 1 81 ? 10.600 16.453 -14.947 1.00 93.25 81 GLY A CA 1
ATOM 646 C C . GLY A 1 81 ? 9.551 15.416 -15.361 1.00 93.25 81 GLY A C 1
ATOM 647 O O . GLY A 1 81 ? 8.463 15.796 -15.786 1.00 93.25 81 GLY A O 1
ATOM 648 N N . LYS A 1 82 ? 9.861 14.114 -15.293 1.00 91.81 82 LYS A N 1
ATOM 649 C CA . LYS A 1 82 ? 9.009 13.043 -15.829 1.00 91.81 82 LYS A CA 1
ATOM 650 C C . LYS A 1 82 ? 8.779 11.931 -14.813 1.00 91.81 82 LYS A C 1
ATOM 652 O O . LYS A 1 82 ? 9.670 11.577 -14.044 1.00 91.81 82 LYS A O 1
ATOM 657 N N . TYR A 1 83 ? 7.583 11.348 -14.860 1.00 87.94 83 TYR A N 1
ATOM 658 C CA . TYR A 1 83 ? 7.250 10.133 -14.122 1.00 87.94 83 TYR A CA 1
ATOM 659 C C . TYR A 1 83 ? 7.581 8.901 -14.955 1.00 87.94 83 TYR A C 1
ATO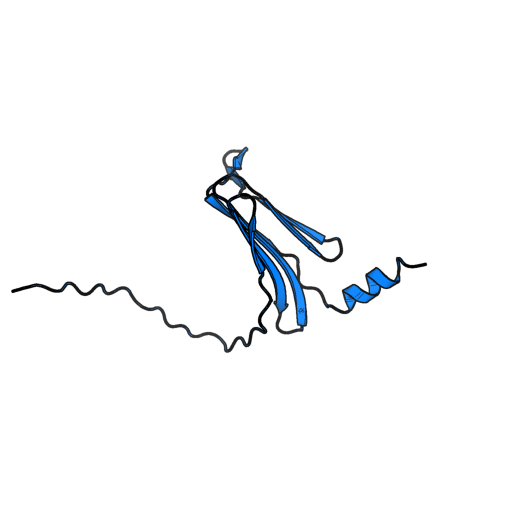M 661 O O . TYR A 1 83 ? 7.141 8.767 -16.097 1.00 87.94 83 TYR A O 1
ATOM 669 N N . TRP A 1 84 ? 8.315 7.980 -14.351 1.00 89.88 84 TRP A N 1
ATOM 670 C CA . TRP A 1 84 ? 8.703 6.714 -14.948 1.00 89.88 84 TRP A CA 1
ATOM 671 C C . TRP A 1 84 ? 7.999 5.576 -14.233 1.00 89.88 84 TRP A C 1
ATOM 673 O O . TRP A 1 84 ? 7.919 5.563 -13.005 1.00 89.88 84 TRP A O 1
ATOM 683 N N . LYS A 1 85 ? 7.481 4.619 -15.003 1.00 92.81 85 LYS A N 1
ATOM 684 C CA . LYS A 1 85 ? 6.837 3.419 -14.469 1.00 92.81 85 LYS A CA 1
ATOM 685 C C . LYS A 1 85 ? 7.903 2.456 -13.955 1.00 92.81 85 LYS A C 1
ATOM 687 O O . LYS A 1 85 ? 8.809 2.081 -14.692 1.00 92.81 85 LYS A O 1
ATOM 692 N N . VAL A 1 86 ? 7.762 2.041 -12.706 1.00 89.62 86 VAL A N 1
ATOM 693 C CA . VAL A 1 86 ? 8.544 0.978 -12.081 1.00 89.62 86 VAL A CA 1
ATOM 694 C C . VAL A 1 86 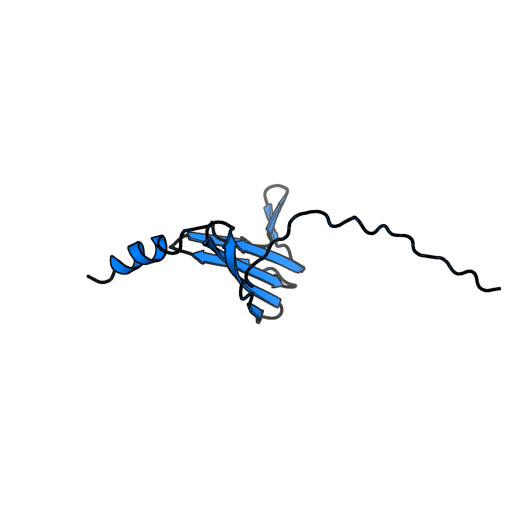? 7.845 -0.347 -12.349 1.00 89.62 86 VAL A C 1
ATOM 696 O O . VAL A 1 86 ? 6.624 -0.473 -12.239 1.00 89.62 86 VAL A O 1
ATOM 699 N N . HIS A 1 87 ? 8.645 -1.310 -12.775 1.00 91.12 87 HIS A N 1
ATOM 700 C CA . HIS A 1 87 ? 8.257 -2.678 -13.076 1.00 91.12 87 HIS A CA 1
ATOM 701 C C . HIS A 1 87 ? 8.959 -3.594 -12.072 1.00 91.12 87 HIS A C 1
ATOM 703 O O . HIS A 1 87 ? 9.961 -3.194 -11.476 1.00 91.12 87 HIS A O 1
ATOM 709 N N . ASN A 1 88 ? 8.461 -4.819 -11.909 1.00 91.88 88 ASN A N 1
ATOM 710 C CA . ASN A 1 88 ? 9.069 -5.822 -11.034 1.00 91.88 88 ASN A CA 1
ATOM 711 C C . ASN A 1 88 ? 9.290 -5.315 -9.596 1.00 91.88 88 ASN A C 1
ATOM 713 O O . ASN A 1 88 ? 10.359 -5.473 -9.007 1.00 91.88 88 ASN A O 1
ATOM 717 N N . SER A 1 89 ? 8.276 -4.653 -9.044 1.00 91.38 89 SER A N 1
ATOM 718 C CA . SER A 1 89 ? 8.332 -4.014 -7.729 1.00 91.38 89 SER A CA 1
ATOM 719 C C . SER A 1 89 ? 7.068 -4.295 -6.933 1.00 91.38 89 SER A C 1
ATOM 721 O O . SER A 1 89 ? 6.103 -4.839 -7.461 1.00 91.38 89 SER A O 1
ATOM 723 N N . TRP A 1 90 ? 7.074 -3.897 -5.666 1.00 92.06 90 TRP A N 1
ATOM 724 C CA . TRP A 1 90 ? 5.866 -3.795 -4.859 1.00 92.06 90 TRP A CA 1
ATOM 725 C C . TRP A 1 90 ? 5.271 -2.389 -4.954 1.00 92.06 90 TRP A C 1
ATOM 727 O O . TRP A 1 90 ? 5.999 -1.396 -5.016 1.00 92.06 90 TRP A O 1
ATOM 737 N N . SER A 1 91 ? 3.948 -2.312 -4.898 1.00 92.00 91 SER A N 1
ATOM 738 C CA . SER A 1 91 ? 3.178 -1.107 -4.595 1.00 92.00 91 SER A CA 1
ATOM 739 C C . SER A 1 91 ? 2.506 -1.293 -3.238 1.00 92.00 91 SER A C 1
ATOM 741 O O . SER A 1 91 ? 1.886 -2.327 -2.993 1.00 92.00 91 SER A O 1
ATOM 743 N N . TYR A 1 92 ? 2.649 -0.312 -2.348 1.00 92.38 92 TYR A N 1
ATOM 744 C CA . TYR A 1 92 ? 2.175 -0.390 -0.964 1.00 92.38 92 TYR A CA 1
ATOM 745 C C . TYR A 1 92 ? 1.156 0.708 -0.701 1.00 92.38 92 TYR A C 1
ATOM 747 O O . TYR A 1 92 ? 1.506 1.887 -0.761 1.00 92.38 92 TYR A O 1
ATOM 755 N N . ALA A 1 93 ? -0.080 0.333 -0.390 1.00 93.81 93 ALA A N 1
ATOM 756 C CA . ALA A 1 93 ? -1.123 1.261 0.021 1.00 93.81 93 ALA A CA 1
ATOM 757 C C . ALA A 1 93 ? -1.587 0.880 1.423 1.00 93.81 93 ALA A C 1
ATOM 759 O O . ALA A 1 93 ? -2.006 -0.252 1.649 1.00 93.81 93 ALA A O 1
ATOM 760 N N . LYS A 1 94 ? -1.513 1.823 2.363 1.00 92.19 94 LYS A N 1
ATOM 761 C CA . LYS A 1 94 ? -1.978 1.639 3.737 1.00 92.19 94 LYS A CA 1
ATOM 762 C C . LYS A 1 94 ? -2.671 2.908 4.213 1.00 92.19 94 LYS A C 1
ATOM 764 O O . LYS A 1 94 ? -2.115 3.995 4.078 1.00 92.19 94 LYS A O 1
ATOM 769 N N . THR A 1 95 ? -3.882 2.772 4.735 1.00 91.19 95 THR A N 1
ATOM 770 C CA . THR A 1 95 ? -4.625 3.884 5.335 1.00 91.19 95 THR A CA 1
ATOM 771 C C . THR A 1 95 ? -4.048 4.248 6.705 1.00 91.19 95 THR A C 1
ATOM 773 O O . THR A 1 95 ? -3.261 3.505 7.296 1.00 91.19 95 THR A O 1
ATOM 776 N N . GLY A 1 96 ? -4.429 5.417 7.223 1.00 86.56 96 GLY A N 1
ATOM 777 C CA . GLY A 1 96 ? -4.139 5.779 8.611 1.00 86.56 96 GLY A CA 1
ATOM 778 C C . GLY A 1 96 ? -4.804 4.828 9.613 1.00 86.56 96 GLY A C 1
ATOM 779 O O . GLY A 1 96 ? -5.672 4.033 9.257 1.00 86.56 96 GLY A O 1
ATOM 780 N N . TYR A 1 97 ? -4.394 4.920 10.877 1.00 86.25 97 TYR A N 1
ATOM 781 C CA . TYR A 1 97 ? -5.046 4.212 11.977 1.00 86.25 97 TYR A CA 1
ATOM 782 C C . TYR A 1 97 ? -6.289 4.970 12.448 1.00 86.25 97 TYR A C 1
ATOM 784 O O . TYR A 1 97 ? -6.223 6.173 12.694 1.00 86.25 97 TYR A O 1
ATOM 792 N N . TRP A 1 98 ? -7.392 4.246 12.629 1.00 81.50 98 TRP A N 1
ATOM 793 C CA . TRP A 1 98 ? -8.677 4.780 13.088 1.00 81.50 98 TRP A CA 1
ATOM 794 C C . TRP A 1 98 ? -9.268 3.904 14.178 1.00 81.50 98 TRP A C 1
ATOM 796 O O . TRP A 1 98 ? -9.008 2.703 14.225 1.00 81.50 98 TRP A O 1
ATOM 806 N N . TYR A 1 99 ? -10.096 4.469 15.049 1.00 80.69 99 TYR A N 1
ATOM 807 C CA . TYR A 1 99 ? -10.762 3.651 16.051 1.00 80.69 99 TYR A CA 1
ATOM 808 C C . TYR A 1 99 ? -11.968 2.899 15.457 1.00 80.69 99 TYR A C 1
ATOM 810 O O . TYR A 1 99 ? -12.798 3.524 14.795 1.00 80.69 99 TYR A O 1
ATOM 818 N N . PRO A 1 100 ? -12.151 1.594 15.745 1.00 71.56 100 PRO A N 1
ATOM 819 C CA . PRO A 1 100 ? -13.271 0.810 15.209 1.00 71.56 100 PRO A CA 1
ATOM 820 C C . PRO A 1 100 ? -14.663 1.339 15.585 1.00 71.56 100 PRO A C 1
ATOM 822 O O . PRO A 1 100 ? -15.642 1.054 14.905 1.00 71.56 100 PRO A O 1
ATOM 825 N N . TRP A 1 101 ? -14.792 2.113 16.665 1.00 71.06 101 TRP A N 1
ATOM 826 C CA . TRP A 1 101 ? -16.067 2.740 17.030 1.00 71.06 101 TRP A CA 1
ATOM 827 C C . TRP A 1 101 ? -16.385 3.992 16.208 1.00 71.06 101 TRP A C 1
ATOM 829 O O . TRP A 1 101 ? -17.559 4.299 16.037 1.00 71.06 101 TRP A O 1
ATOM 839 N N . GLN A 1 102 ? -15.381 4.677 15.648 1.00 66.44 102 GLN A N 1
ATOM 840 C CA . GLN A 1 102 ? -15.616 5.772 14.694 1.00 66.44 102 GLN A CA 1
ATOM 841 C C . GLN A 1 102 ? -16.259 5.252 13.398 1.00 66.44 102 GLN A C 1
ATOM 843 O O . GLN A 1 102 ? -17.002 5.974 12.743 1.00 66.44 102 GLN A O 1
ATOM 848 N N . TRP A 1 103 ? -16.038 3.972 13.085 1.00 59.03 103 TRP A N 1
ATOM 849 C CA . TRP A 1 103 ? -16.685 3.256 11.984 1.00 59.03 103 TRP A CA 1
ATOM 850 C C . TRP A 1 103 ? -18.200 3.096 12.171 1.00 59.03 103 TRP A C 1
ATOM 852 O O . TRP A 1 103 ? -18.945 3.125 11.195 1.00 59.03 103 TRP A O 1
ATOM 862 N N . ARG A 1 104 ? -18.673 2.930 13.417 1.00 53.12 104 ARG A N 1
ATOM 863 C CA . ARG A 1 104 ? -20.106 2.747 13.709 1.00 53.12 104 ARG A CA 1
ATOM 864 C C . ARG A 1 104 ? -20.885 4.044 13.562 1.00 53.12 104 ARG A C 1
ATOM 866 O O . ARG A 1 104 ? -21.947 4.048 12.954 1.00 53.12 104 ARG A O 1
ATOM 873 N N . SER A 1 105 ? -20.322 5.148 14.045 1.00 51.22 105 SER A N 1
ATOM 874 C CA . SER A 1 105 ? -20.996 6.439 13.978 1.00 51.22 105 SER A CA 1
ATOM 875 C C . SER A 1 105 ? -21.252 6.891 12.541 1.00 51.22 105 SER A C 1
ATOM 877 O O . SER A 1 105 ? -22.302 7.459 12.307 1.00 51.22 105 SER A O 1
ATOM 879 N N . TYR A 1 106 ? -20.376 6.621 11.566 1.00 48.94 106 TYR A N 1
ATOM 880 C CA . TYR A 1 106 ? -20.597 7.076 10.182 1.00 48.94 106 TYR A CA 1
ATOM 881 C C . TYR A 1 106 ? -21.620 6.246 9.388 1.00 48.94 106 TYR A C 1
ATOM 883 O O . TYR A 1 106 ? -22.334 6.799 8.552 1.00 48.94 106 TYR A O 1
ATOM 891 N N . HIS A 1 107 ? -21.730 4.941 9.651 1.00 50.66 107 HIS A N 1
ATOM 892 C CA . HIS A 1 107 ? -22.701 4.085 8.959 1.00 50.66 107 HIS A CA 1
ATOM 893 C C . HIS A 1 107 ? -24.133 4.231 9.497 1.00 50.66 107 HIS A C 1
ATOM 895 O O . HIS A 1 107 ? -25.080 4.060 8.729 1.00 50.66 107 HIS A O 1
ATOM 901 N N . ASP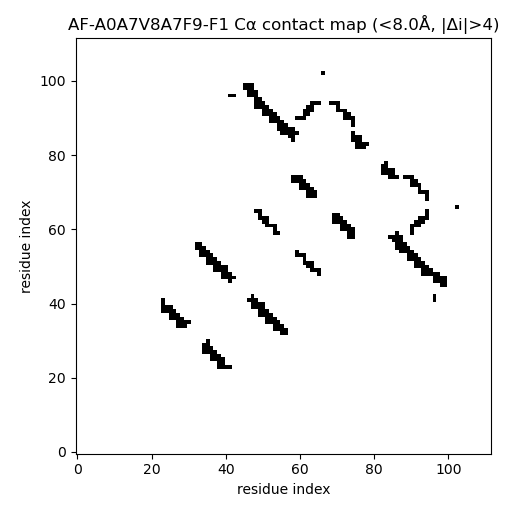 A 1 108 ? -24.302 4.621 10.764 1.00 50.12 108 ASP A N 1
ATOM 902 C CA . ASP A 1 108 ? -25.628 4.824 11.363 1.00 50.12 108 ASP A CA 1
ATOM 903 C C . ASP A 1 108 ? -26.321 6.120 10.871 1.00 50.12 108 ASP A C 1
ATOM 905 O O . ASP A 1 108 ? -27.546 6.212 10.912 1.00 50.12 108 ASP A O 1
ATOM 909 N N . TYR A 1 109 ? -25.587 7.104 10.323 1.00 46.69 109 TYR A N 1
ATOM 910 C CA . TYR A 1 109 ? -26.181 8.337 9.765 1.00 46.69 109 TYR A CA 1
ATOM 911 C C . TYR A 1 109 ? -26.666 8.221 8.307 1.00 46.69 109 TYR A C 1
ATOM 913 O O . TYR A 1 109 ? -27.258 9.168 7.796 1.00 46.69 109 TYR A O 1
ATOM 921 N N . LEU A 1 110 ? -26.442 7.090 7.628 1.00 45.03 110 LEU A N 1
ATOM 922 C CA . LEU A 1 110 ? -26.856 6.867 6.229 1.00 45.03 110 LEU A CA 1
ATOM 923 C C . LEU A 1 110 ? -28.083 5.943 6.088 1.00 45.03 110 LEU A C 1
ATOM 925 O O . LEU A 1 110 ? -28.375 5.479 4.988 1.00 45.03 110 LEU A O 1
ATOM 929 N N . THR A 1 111 ? -28.804 5.668 7.182 1.00 43.22 111 THR A N 1
ATOM 930 C CA . THR A 1 111 ? -30.005 4.802 7.193 1.00 43.22 111 THR A CA 1
ATOM 931 C C . THR A 1 111 ? -31.306 5.504 7.612 1.00 43.22 111 THR A C 1
ATOM 933 O O . THR A 1 111 ? -32.233 4.834 8.058 1.00 43.22 111 THR A O 1
ATOM 936 N N . TRP A 1 112 ? -31.417 6.823 7.417 1.00 40.41 112 TRP A N 1
ATOM 937 C CA . TRP A 1 112 ? -32.677 7.564 7.602 1.00 40.41 112 TRP A CA 1
ATOM 938 C C . TRP A 1 112 ? -33.268 8.038 6.277 1.00 40.41 112 TRP A C 1
ATOM 940 O O . TRP A 1 112 ? -32.518 8.664 5.494 1.00 40.41 112 TRP A O 1
#

Foldseek 3Di:
DDDDDDDDDDDDDDDDDPPPFDDFPFDWDCDPQWIKTWTWGADPVGWIKTKIKIFAQFWDKTWDDDPNDIFIWTQWDDDDNDIDHDGRDMTIGMDDTHHVVVVVVVVVVVPD

Mean predicted aligned error: 13.34 Å